Protein AF-N8WS40-F1 (afdb_monomer_lite)

Secondary structure (DSSP, 8-state):
-------SSSSTTSS--------------------HHHHHTTTSPPPPSSEETTS---GGGEEEGGGS-HHHHHHHHHTT----TTSEEEEPPPBTTEEEEEEEEE-TTS-EEEEEEEEETTEEEEEEEEET-EEEE-TT--EEEEEEETTEEEEEEEEE-TTS-EEEESS---

pLDDT: mean 83.38, std 20.87, range [29.61, 98.5]

Radius of gyration: 25.07 Å; chains: 1; bounding box: 101×38×38 Å

Sequence (174 aa):
MKKLLIIFLVIMNLIYMSNSIAKPNNDGEFCNKNNIVANGFKNTLPVMLPISSKSKLKRENTISFSQFSESFLQKLSENHGDFVQFGGAIRLPDICNKTVFIAYFTDEGELENYSLNVFKDGKGHSVNFGTGSEFWIDKKYNIKVKSYDGKLAKINYYKISDDGIIMKSKSPFN

Structure (mmCIF, N/CA/C/O backbone):
data_AF-N8WS40-F1
#
_entry.id   AF-N8WS40-F1
#
loop_
_atom_site.group_PDB
_atom_site.id
_atom_site.type_symbol
_atom_site.label_atom_id
_atom_site.label_alt_id
_atom_site.label_comp_id
_atom_site.label_asym_id
_atom_site.label_entity_id
_atom_site.label_seq_id
_atom_site.pdbx_PDB_ins_code
_atom_site.Cartn_x
_atom_site.Cartn_y
_atom_site.Cartn_z
_atom_site.occupancy
_atom_site.B_iso_or_equiv
_atom_site.auth_seq_id
_atom_site.auth_comp_id
_atom_site.auth_asym_id
_atom_site.auth_atom_id
_atom_site.pdbx_PDB_model_num
ATOM 1 N N . MET A 1 1 ? -81.837 -21.859 9.491 1.00 37.50 1 MET A N 1
ATOM 2 C CA . MET A 1 1 ? -81.298 -22.559 8.301 1.00 37.50 1 MET A CA 1
ATOM 3 C C . MET A 1 1 ? -80.410 -21.603 7.514 1.00 37.50 1 MET A C 1
ATOM 5 O O . MET A 1 1 ? -80.690 -20.416 7.490 1.00 37.50 1 MET A O 1
ATOM 9 N N . LYS A 1 2 ? -79.317 -22.138 6.957 1.00 38.53 2 LYS A N 1
ATOM 10 C CA . LYS A 1 2 ? -78.224 -21.473 6.221 1.00 38.53 2 LYS A CA 1
ATOM 11 C C . LYS A 1 2 ? -78.675 -20.552 5.070 1.00 38.53 2 LYS A C 1
ATOM 13 O O . LYS A 1 2 ? -79.518 -20.974 4.285 1.00 38.53 2 LYS A O 1
ATOM 18 N N . LYS A 1 3 ? -77.970 -19.421 4.892 1.00 40.56 3 LYS A N 1
ATOM 19 C CA . LYS A 1 3 ? -77.108 -19.021 3.736 1.00 40.56 3 LYS A CA 1
ATOM 20 C C . LYS A 1 3 ? -76.754 -17.518 3.899 1.00 40.56 3 LYS A C 1
ATOM 22 O O . LYS A 1 3 ? -77.661 -16.723 4.081 1.00 40.56 3 LYS A O 1
ATOM 27 N N . LEU A 1 4 ? -75.491 -17.137 4.159 1.00 51.22 4 LEU A N 1
ATOM 28 C CA . LEU A 1 4 ? -74.408 -16.823 3.189 1.00 51.22 4 LEU A CA 1
ATOM 29 C C . LEU A 1 4 ? -74.809 -15.714 2.184 1.00 51.22 4 LEU A C 1
ATOM 31 O O . LEU A 1 4 ? -75.865 -15.840 1.587 1.00 51.22 4 LEU A O 1
ATOM 35 N N . LEU A 1 5 ? -74.024 -14.684 1.838 1.00 46.28 5 LEU A N 1
ATOM 36 C CA . LEU A 1 5 ? -72.669 -14.226 2.187 1.00 46.28 5 LEU A CA 1
ATOM 37 C C . LEU A 1 5 ? -72.407 -12.917 1.375 1.00 46.28 5 LEU A C 1
ATOM 39 O O . LEU A 1 5 ? -73.007 -12.749 0.321 1.00 46.28 5 LEU A O 1
ATOM 43 N N . ILE A 1 6 ? -71.452 -12.086 1.819 1.00 53.03 6 ILE A N 1
ATOM 44 C CA . ILE A 1 6 ? -70.656 -11.085 1.055 1.00 53.03 6 ILE A CA 1
ATOM 45 C C . ILE A 1 6 ? -71.411 -9.946 0.340 1.00 53.03 6 ILE A C 1
ATOM 47 O O . ILE A 1 6 ? -71.934 -10.146 -0.741 1.00 53.03 6 ILE A O 1
ATOM 51 N N . ILE A 1 7 ? -71.301 -8.724 0.879 1.00 49.94 7 ILE A N 1
ATOM 52 C CA . ILE A 1 7 ? -70.815 -7.491 0.209 1.00 49.94 7 ILE A CA 1
ATOM 53 C C . ILE A 1 7 ? -70.473 -6.525 1.359 1.00 49.94 7 ILE A C 1
ATOM 55 O O . ILE A 1 7 ? -71.274 -5.697 1.767 1.00 49.94 7 ILE A O 1
ATOM 59 N N . PHE A 1 8 ? -69.306 -6.696 1.983 1.00 44.81 8 PHE A N 1
ATOM 60 C CA . PHE A 1 8 ? -68.769 -5.702 2.929 1.00 44.81 8 PHE A CA 1
ATOM 61 C C . PHE A 1 8 ? -67.234 -5.696 2.920 1.00 44.81 8 PHE A C 1
ATOM 63 O O . PHE A 1 8 ? -66.580 -5.586 3.950 1.00 44.81 8 PHE A O 1
ATOM 70 N N . LEU A 1 9 ? -66.647 -5.875 1.731 1.00 46.56 9 LEU A N 1
ATOM 71 C CA . LEU A 1 9 ? -65.195 -6.005 1.556 1.00 46.56 9 LEU A CA 1
ATOM 72 C C . LEU A 1 9 ? -64.656 -5.235 0.340 1.00 46.56 9 LEU A C 1
ATOM 74 O O . LEU A 1 9 ? -63.613 -5.580 -0.200 1.00 46.56 9 LEU A O 1
ATOM 78 N N . VAL A 1 10 ? -65.361 -4.185 -0.102 1.00 47.62 10 VAL A N 1
ATOM 79 C CA . VAL A 1 10 ? -64.945 -3.391 -1.280 1.00 47.62 10 VAL A CA 1
ATOM 80 C C . VAL A 1 10 ? -64.739 -1.899 -0.977 1.00 47.62 10 VAL A C 1
ATOM 82 O O . VAL A 1 10 ? -64.090 -1.215 -1.756 1.00 47.62 10 VAL A O 1
ATOM 85 N N . ILE A 1 11 ? -65.164 -1.379 0.183 1.00 48.25 11 ILE A N 1
ATOM 86 C CA . ILE A 1 11 ? -65.050 0.071 0.480 1.00 48.25 11 ILE A CA 1
ATOM 87 C C . ILE A 1 11 ? -63.940 0.397 1.507 1.00 48.25 11 ILE A C 1
ATOM 89 O O . ILE A 1 11 ? -63.514 1.540 1.617 1.00 48.25 11 ILE A O 1
ATOM 93 N N . MET A 1 12 ? -63.347 -0.603 2.169 1.00 42.25 12 MET A N 1
ATOM 94 C CA . MET A 1 12 ? -62.181 -0.416 3.062 1.00 42.25 12 MET A CA 1
ATOM 95 C C . MET A 1 12 ? -60.817 -0.561 2.356 1.00 42.25 12 MET A C 1
ATOM 97 O O . MET A 1 12 ? -59.796 -0.685 3.019 1.00 42.25 12 MET A O 1
ATOM 101 N N . ASN A 1 13 ? -60.780 -0.518 1.017 1.00 43.06 13 ASN A N 1
ATOM 102 C CA . ASN A 1 13 ? -59.536 -0.541 0.226 1.00 43.06 13 ASN A CA 1
ATOM 103 C C . ASN A 1 13 ? -59.217 0.788 -0.485 1.00 43.06 13 ASN A C 1
ATOM 105 O O . ASN A 1 13 ? -58.283 0.847 -1.276 1.00 43.06 13 ASN A O 1
ATOM 109 N N . LEU A 1 14 ? -59.9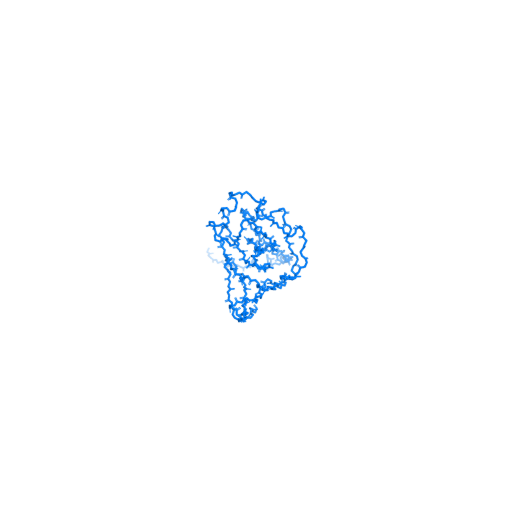50 1.869 -0.196 1.00 43.38 14 LEU A N 1
ATOM 110 C CA . LEU A 1 14 ? -59.758 3.170 -0.858 1.00 43.38 14 LEU A CA 1
ATOM 111 C C . LEU A 1 14 ? -59.130 4.263 0.025 1.00 43.38 14 LEU A C 1
ATOM 113 O O . LEU A 1 14 ? -58.962 5.383 -0.441 1.00 43.38 14 LEU A O 1
ATOM 117 N N . ILE A 1 15 ? -58.724 3.952 1.264 1.00 47.97 15 ILE A N 1
ATOM 118 C CA . ILE A 1 15 ? -58.081 4.928 2.179 1.00 47.97 15 ILE A CA 1
ATOM 119 C C . ILE A 1 15 ? -56.629 4.538 2.543 1.00 47.97 15 ILE A C 1
ATOM 121 O O . ILE A 1 15 ? -55.932 5.270 3.234 1.00 47.97 15 ILE A O 1
ATOM 125 N N . TYR A 1 16 ? -56.099 3.452 1.975 1.00 40.16 16 TYR A N 1
ATOM 126 C CA . TYR A 1 16 ? -54.671 3.108 2.043 1.00 40.16 16 TYR A CA 1
ATOM 127 C C . TYR A 1 16 ? -53.985 3.231 0.672 1.00 40.16 16 TYR A C 1
ATOM 129 O O . TYR A 1 16 ? -53.146 2.419 0.302 1.00 40.16 16 TYR A O 1
ATOM 137 N N . MET A 1 17 ? -54.272 4.298 -0.081 1.00 36.19 17 MET A N 1
ATOM 138 C CA . MET A 1 17 ? -53.227 4.869 -0.939 1.00 36.19 17 MET A CA 1
ATOM 139 C C . MET A 1 17 ? -52.386 5.798 -0.073 1.00 36.19 17 MET A C 1
ATOM 141 O O . MET A 1 17 ? -52.433 7.021 -0.169 1.00 36.19 17 MET A O 1
ATOM 145 N N . SER A 1 18 ? -51.623 5.184 0.830 1.00 37.91 18 SER A N 1
ATOM 146 C CA . SER A 1 18 ? -50.434 5.814 1.373 1.00 37.91 18 SER A CA 1
ATOM 147 C C . SER A 1 18 ? -49.602 6.276 0.187 1.00 37.91 18 SER A C 1
ATOM 149 O O . SER A 1 18 ? -49.150 5.457 -0.616 1.00 37.91 18 SER A O 1
ATOM 151 N N . ASN A 1 19 ? -49.402 7.591 0.107 1.00 33.66 19 ASN A N 1
ATOM 152 C CA . ASN A 1 19 ? -48.190 8.160 -0.443 1.00 33.66 19 ASN A CA 1
ATOM 153 C C . ASN A 1 19 ? -47.042 7.274 0.036 1.00 33.66 19 ASN A C 1
ATOM 155 O O . ASN A 1 19 ? -46.640 7.339 1.200 1.00 33.66 19 ASN A O 1
ATOM 159 N N . SER A 1 20 ? -46.530 6.427 -0.852 1.00 33.00 20 SER A N 1
ATOM 160 C CA . SER A 1 20 ? -45.166 5.957 -0.726 1.00 33.00 20 SER A CA 1
ATOM 161 C C . SER A 1 20 ? -44.315 7.192 -0.984 1.00 33.00 20 SER A C 1
ATOM 163 O O . SER A 1 20 ? -43.813 7.429 -2.079 1.00 33.00 20 SER A O 1
ATOM 165 N N . ILE A 1 21 ? -44.214 8.039 0.043 1.00 36.62 21 ILE A N 1
ATOM 166 C CA . ILE A 1 21 ? -42.967 8.720 0.323 1.00 36.62 21 ILE A CA 1
ATOM 167 C C . ILE A 1 21 ? -41.985 7.566 0.339 1.00 36.62 21 ILE A C 1
ATOM 169 O O . ILE A 1 21 ? -42.058 6.717 1.232 1.00 36.62 21 ILE A O 1
ATOM 173 N N . ALA A 1 22 ? -41.174 7.475 -0.715 1.00 31.67 22 ALA A N 1
ATOM 174 C CA . ALA A 1 22 ? -40.040 6.585 -0.741 1.00 31.67 22 ALA A CA 1
ATOM 175 C C . ALA A 1 22 ? -39.355 6.770 0.610 1.00 31.67 22 ALA A C 1
ATOM 177 O O . ALA A 1 22 ? -38.817 7.842 0.900 1.00 31.67 22 ALA A O 1
ATOM 178 N N . LYS A 1 23 ? -39.463 5.759 1.480 1.00 29.61 23 LYS A N 1
ATOM 179 C CA . LYS A 1 23 ? -38.569 5.686 2.621 1.00 29.61 23 LYS A CA 1
ATOM 180 C C . LYS A 1 23 ? -37.187 5.795 1.988 1.00 29.61 23 LYS A C 1
ATOM 182 O O . LYS A 1 23 ? -36.926 5.027 1.057 1.00 29.61 23 LYS A O 1
ATOM 187 N N . PRO A 1 24 ? -36.332 6.742 2.405 1.00 30.88 24 PRO A N 1
ATOM 188 C CA . PRO A 1 24 ? -34.935 6.621 2.042 1.00 30.88 24 PRO A CA 1
ATOM 189 C C . PRO A 1 24 ? -34.562 5.211 2.484 1.00 30.88 24 PRO A C 1
ATOM 191 O O . PRO A 1 24 ? -34.829 4.853 3.636 1.00 30.88 24 PRO A O 1
ATOM 194 N N . ASN A 1 25 ? -34.106 4.375 1.548 1.00 32.69 25 ASN A N 1
ATOM 195 C CA . ASN A 1 25 ? -33.581 3.072 1.908 1.00 32.69 25 ASN A CA 1
ATOM 196 C C . ASN A 1 25 ? -32.553 3.352 2.994 1.00 32.69 25 ASN A C 1
ATOM 198 O O . ASN A 1 25 ? -31.495 3.922 2.739 1.00 32.69 25 ASN A O 1
ATOM 202 N N . ASN A 1 26 ? -32.903 2.968 4.216 1.00 37.84 26 ASN A N 1
ATOM 203 C CA . ASN A 1 26 ? -32.017 2.957 5.364 1.00 37.84 26 ASN A CA 1
ATOM 204 C C . ASN A 1 26 ? -31.031 1.782 5.232 1.00 37.84 26 ASN A C 1
ATOM 206 O O . ASN A 1 26 ? -30.540 1.270 6.229 1.00 37.84 26 ASN A O 1
ATOM 210 N N . ASP A 1 27 ? -30.694 1.411 3.995 1.00 36.38 27 ASP A N 1
ATOM 211 C CA . ASP A 1 27 ? -29.533 0.619 3.616 1.00 36.38 27 ASP A CA 1
ATOM 212 C C . ASP A 1 27 ? -28.321 1.553 3.511 1.00 36.38 27 ASP A C 1
ATOM 214 O O . ASP A 1 27 ? -27.447 1.402 2.657 1.00 36.38 27 ASP A O 1
ATOM 218 N N . GLY A 1 28 ? -28.243 2.540 4.411 1.00 36.72 28 GLY A N 1
ATOM 219 C CA . GLY A 1 28 ? -26.944 2.932 4.909 1.00 36.72 28 GLY A CA 1
ATOM 220 C C . GLY A 1 28 ? -26.398 1.679 5.562 1.00 36.72 28 GLY A C 1
ATOM 221 O O . GLY A 1 28 ? -26.666 1.442 6.735 1.00 36.72 28 GLY A O 1
ATOM 222 N N . GLU A 1 29 ? -25.728 0.836 4.775 1.00 40.38 29 GLU A N 1
ATOM 223 C CA . GLU A 1 29 ? -24.887 -0.234 5.270 1.00 40.38 29 GLU A CA 1
ATOM 224 C C . GLU A 1 29 ? -23.941 0.466 6.241 1.00 40.38 29 GLU A C 1
ATOM 226 O O . GLU A 1 29 ? -22.980 1.132 5.845 1.00 40.38 29 GLU A O 1
ATOM 231 N N . PHE A 1 30 ? -24.316 0.459 7.523 1.00 44.03 30 PHE A N 1
ATOM 232 C CA . PHE A 1 30 ? -23.533 1.032 8.595 1.00 44.03 30 PHE A CA 1
ATOM 233 C C . PHE A 1 30 ? -22.309 0.142 8.656 1.00 44.03 30 PHE A C 1
ATOM 235 O O . PHE A 1 30 ? -22.288 -0.887 9.327 1.00 44.03 30 PHE A O 1
ATOM 242 N N . CYS A 1 31 ? -21.314 0.508 7.857 1.00 62.41 31 CYS A N 1
ATOM 243 C CA . CYS A 1 31 ? -20.047 -0.172 7.786 1.00 62.41 31 CYS A CA 1
ATOM 244 C C . CYS A 1 31 ? -19.487 -0.119 9.196 1.00 62.41 31 CYS A C 1
ATOM 246 O O . CYS A 1 31 ? -19.139 0.955 9.692 1.00 62.41 31 CYS A O 1
ATOM 248 N N . ASN A 1 32 ? -19.515 -1.255 9.884 1.00 51.59 32 ASN A N 1
ATOM 249 C CA . ASN A 1 32 ? -19.184 -1.304 11.292 1.00 51.59 32 ASN A CA 1
ATOM 250 C C . ASN A 1 32 ? -17.671 -1.066 11.408 1.00 51.59 32 ASN A C 1
ATOM 252 O O . ASN A 1 32 ? -16.865 -1.915 11.039 1.00 51.59 32 ASN A O 1
ATOM 256 N N . LYS A 1 33 ? -17.278 0.141 11.831 1.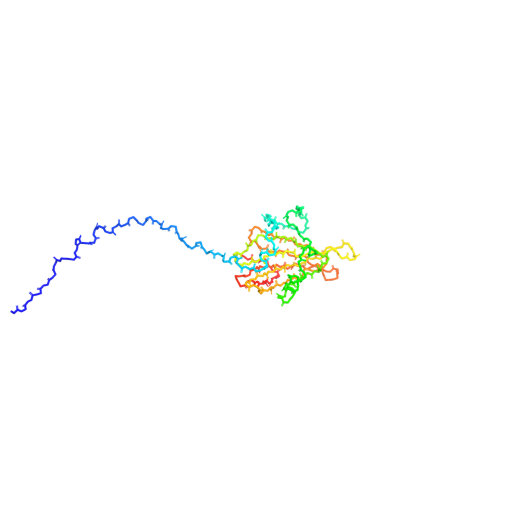00 58.69 33 LYS A N 1
ATOM 257 C CA . LYS A 1 33 ? -15.885 0.628 11.778 1.00 58.69 33 LYS A CA 1
ATOM 258 C C . LYS A 1 33 ? -14.999 0.103 12.907 1.00 58.69 33 LYS A C 1
ATOM 260 O O . LYS A 1 33 ? -13.878 0.583 13.064 1.00 58.69 33 LYS A O 1
ATOM 265 N N . ASN A 1 34 ? -15.473 -0.845 13.715 1.00 56.53 34 ASN A N 1
ATOM 266 C CA . ASN A 1 34 ? -14.748 -1.284 14.903 1.00 56.53 34 ASN A CA 1
ATOM 267 C C . ASN A 1 34 ? -13.648 -2.301 14.548 1.00 56.53 34 ASN A C 1
ATOM 269 O O . ASN A 1 34 ? -13.711 -3.478 14.888 1.00 56.53 34 ASN A O 1
ATOM 273 N N . ASN A 1 35 ? -12.641 -1.828 13.815 1.00 72.81 35 ASN A N 1
ATOM 274 C CA . ASN A 1 35 ? -11.455 -2.576 13.427 1.00 72.81 35 ASN A CA 1
ATOM 275 C C . ASN A 1 35 ? -10.241 -1.963 14.142 1.00 72.81 35 ASN A C 1
ATOM 277 O O . ASN A 1 35 ? -9.982 -0.763 14.034 1.00 72.81 35 ASN A O 1
ATOM 281 N N . ILE A 1 36 ? -9.481 -2.787 14.869 1.00 81.69 36 ILE A N 1
ATOM 282 C CA . ILE A 1 36 ? -8.265 -2.363 15.580 1.00 81.69 36 ILE A CA 1
ATOM 283 C C . ILE A 1 36 ? -7.262 -1.671 14.645 1.00 81.69 36 ILE A C 1
ATOM 285 O O . ILE A 1 36 ? -6.614 -0.707 15.045 1.00 81.69 36 ILE A O 1
ATOM 289 N N . VAL A 1 37 ? -7.204 -2.102 13.381 1.00 86.31 37 VAL A N 1
ATOM 290 C CA . VAL A 1 37 ? -6.366 -1.495 12.342 1.00 86.31 37 VAL A CA 1
ATOM 291 C C . VAL A 1 37 ? -6.855 -0.087 12.013 1.00 86.31 37 VAL A C 1
ATOM 293 O O . VAL A 1 37 ? -6.066 0.853 12.060 1.00 86.31 37 VAL A O 1
ATOM 296 N N . ALA A 1 38 ? -8.159 0.098 11.780 1.00 84.56 38 ALA A N 1
ATOM 297 C CA . ALA A 1 38 ? -8.747 1.418 11.530 1.00 84.56 38 ALA A CA 1
ATOM 298 C C . ALA A 1 38 ? -8.452 2.404 12.672 1.00 84.56 38 ALA A C 1
ATOM 300 O O . ALA A 1 38 ? -8.088 3.553 12.425 1.00 84.56 38 ALA A O 1
ATOM 301 N N . ASN A 1 39 ? -8.546 1.934 13.919 1.00 86.75 39 ASN A N 1
ATOM 302 C CA . ASN A 1 39 ? -8.251 2.735 15.105 1.00 86.75 39 ASN A CA 1
ATOM 303 C C . ASN A 1 39 ? -6.775 3.136 15.203 1.00 86.75 39 ASN A C 1
ATOM 305 O O . ASN A 1 39 ? -6.492 4.253 15.637 1.00 86.75 39 ASN A O 1
ATOM 309 N N . GLY A 1 40 ? -5.850 2.268 14.781 1.00 86.38 40 GLY A N 1
ATOM 310 C CA . GLY A 1 40 ? -4.429 2.608 14.688 1.00 86.38 40 GLY A CA 1
ATOM 311 C C . GLY A 1 40 ? -4.194 3.799 13.758 1.00 86.38 40 GLY A C 1
ATOM 312 O O . GLY A 1 40 ? -3.488 4.735 14.114 1.00 86.38 40 GLY A O 1
ATOM 313 N N . PHE A 1 41 ? -4.888 3.840 12.619 1.00 88.00 41 PHE A N 1
ATOM 314 C CA . PHE A 1 41 ? -4.766 4.915 11.628 1.00 88.00 41 PHE A CA 1
ATOM 315 C C . PHE A 1 41 ? -5.683 6.129 11.867 1.00 88.00 41 PHE A C 1
ATOM 317 O O . PHE A 1 41 ? -5.730 7.019 11.021 1.00 88.00 41 PHE A O 1
ATOM 324 N N . LYS A 1 42 ? -6.416 6.213 12.987 1.00 84.81 42 LYS A N 1
ATOM 325 C CA . LYS A 1 42 ? -7.468 7.235 13.192 1.00 84.81 42 LYS A CA 1
ATOM 326 C C . LYS A 1 42 ? -6.981 8.691 13.134 1.00 84.81 42 LYS A C 1
ATOM 328 O O . LYS A 1 42 ? -7.772 9.586 12.858 1.00 84.81 42 LYS A O 1
ATOM 333 N N . ASN A 1 43 ? -5.697 8.920 13.409 1.00 86.88 43 ASN A N 1
ATOM 334 C CA . ASN A 1 43 ? -5.076 10.248 13.401 1.00 86.88 43 ASN A CA 1
ATOM 335 C C . ASN A 1 43 ? -4.455 10.610 12.037 1.00 86.88 43 ASN A C 1
ATOM 337 O O . ASN A 1 43 ? -3.878 11.686 11.898 1.00 86.88 43 ASN A O 1
ATOM 341 N N . THR A 1 44 ? -4.552 9.726 11.042 1.00 91.31 44 THR A N 1
ATOM 342 C CA . THR A 1 44 ? -4.036 9.933 9.685 1.00 91.31 44 THR A CA 1
ATOM 343 C C . THR A 1 44 ? -5.211 10.088 8.725 1.00 91.31 44 THR A C 1
ATOM 345 O O . THR A 1 44 ? -6.082 9.221 8.642 1.00 91.31 44 THR A O 1
ATOM 348 N N . LEU A 1 45 ? -5.246 11.195 7.985 1.00 93.31 45 LEU A N 1
ATOM 349 C CA . LEU A 1 45 ? -6.313 11.476 7.032 1.00 93.31 45 LEU A CA 1
ATOM 350 C C . LEU A 1 45 ? -6.098 10.686 5.737 1.00 93.31 45 LEU A C 1
ATOM 352 O O . LEU A 1 45 ? -4.988 10.677 5.204 1.00 93.31 45 LEU A O 1
ATOM 356 N N . PRO A 1 46 ? -7.139 10.063 5.165 1.00 94.50 46 PRO A N 1
ATOM 357 C CA . PRO A 1 46 ? -6.999 9.404 3.877 1.00 94.50 46 PRO A CA 1
ATOM 358 C C . PRO A 1 46 ? -6.670 10.413 2.769 1.00 94.50 46 PRO A C 1
ATOM 360 O O . PRO A 1 46 ? -7.153 11.547 2.773 1.00 94.50 46 PRO A O 1
ATOM 363 N N . VAL A 1 47 ? -5.872 9.989 1.790 1.00 96.25 47 VAL A N 1
ATOM 364 C CA . VAL A 1 47 ? -5.681 10.736 0.537 1.00 96.25 47 VAL A CA 1
ATOM 365 C C . VAL A 1 47 ? -6.993 10.856 -0.245 1.00 96.25 47 VAL A C 1
ATOM 367 O O . VAL A 1 47 ? -7.881 10.013 -0.133 1.00 96.25 47 VAL A O 1
ATOM 370 N N . MET A 1 48 ? -7.095 11.859 -1.116 1.00 95.38 48 MET A N 1
ATOM 371 C CA . MET A 1 48 ? -8.153 11.898 -2.129 1.00 95.38 48 MET A CA 1
ATOM 372 C C . MET A 1 48 ? -7.738 11.103 -3.365 1.00 95.38 48 MET A C 1
ATOM 374 O O . MET A 1 48 ? -6.639 11.294 -3.876 1.00 95.38 48 MET A O 1
ATOM 378 N N . LEU A 1 49 ? -8.633 10.256 -3.877 1.00 96.19 49 LEU A N 1
ATOM 379 C CA . LEU A 1 49 ? -8.430 9.561 -5.148 1.00 96.19 49 LEU A CA 1
ATOM 380 C C . LEU A 1 49 ? -8.790 10.472 -6.339 1.00 96.19 49 LEU A C 1
ATOM 382 O O . LEU A 1 49 ? -9.732 11.266 -6.247 1.00 96.19 49 LEU A O 1
ATOM 386 N N . PRO A 1 50 ? -8.109 10.342 -7.491 1.00 97.44 50 PRO A N 1
ATOM 387 C CA . PRO A 1 50 ? -7.078 9.352 -7.805 1.00 97.44 50 PRO A CA 1
ATOM 388 C C . PRO A 1 50 ? -5.694 9.721 -7.249 1.00 97.44 50 PRO A C 1
ATOM 390 O O . PRO A 1 50 ? -5.388 10.898 -7.067 1.00 97.44 50 PRO A O 1
ATOM 393 N N . ILE A 1 51 ? -4.835 8.718 -7.052 1.00 98.00 51 ILE A N 1
ATOM 394 C CA . ILE A 1 51 ? -3.431 8.905 -6.646 1.00 98.00 51 ILE A CA 1
ATOM 395 C C . ILE A 1 51 ? -2.473 8.044 -7.475 1.00 98.00 51 ILE A C 1
ATOM 397 O O . ILE A 1 51 ? -2.880 7.088 -8.133 1.00 98.00 51 ILE A O 1
ATOM 401 N N . SER A 1 52 ? -1.182 8.353 -7.404 1.00 98.00 52 SER A N 1
ATOM 402 C CA . SER A 1 52 ? -0.101 7.530 -7.951 1.00 98.00 52 SER A CA 1
ATOM 403 C C . SER A 1 52 ? 1.122 7.551 -7.037 1.00 98.00 52 SER A C 1
ATOM 405 O O . SER A 1 52 ? 1.206 8.406 -6.155 1.00 98.00 52 SER A O 1
ATOM 407 N N . SER A 1 53 ? 2.104 6.685 -7.297 1.00 96.75 53 SER A N 1
ATOM 408 C CA . SER A 1 53 ? 3.395 6.709 -6.586 1.00 96.75 53 SER A CA 1
ATOM 409 C C . SER A 1 53 ? 4.146 8.042 -6.718 1.00 96.75 53 SER A C 1
ATOM 411 O O . SER A 1 53 ? 4.991 8.358 -5.892 1.00 96.75 53 SER A O 1
ATOM 413 N N . LYS A 1 54 ? 3.816 8.860 -7.727 1.00 95.38 54 LYS A N 1
ATOM 414 C CA . LYS A 1 54 ? 4.416 10.186 -7.967 1.00 95.38 54 LYS A CA 1
ATOM 415 C C . LYS A 1 54 ? 3.581 11.343 -7.413 1.00 95.38 54 LYS A C 1
ATOM 417 O O . LYS A 1 54 ? 3.918 12.507 -7.624 1.00 95.38 54 LYS A O 1
ATOM 422 N N . SER A 1 55 ? 2.457 11.056 -6.756 1.00 94.94 55 SER A N 1
ATOM 423 C CA . SER A 1 55 ? 1.603 12.092 -6.176 1.00 94.94 55 SER A CA 1
ATOM 424 C C . SER A 1 55 ? 2.312 12.786 -5.012 1.00 94.94 55 SER A C 1
ATOM 426 O O . SER A 1 55 ? 2.901 12.136 -4.155 1.00 94.94 55 SER A O 1
ATOM 428 N N . LYS A 1 56 ? 2.212 14.119 -4.941 1.00 92.69 56 LYS A N 1
ATOM 429 C CA . LYS A 1 56 ? 2.719 14.884 -3.797 1.00 92.69 56 LYS A CA 1
ATOM 430 C C . LYS A 1 56 ? 1.809 14.659 -2.589 1.00 92.69 56 LYS A C 1
ATOM 432 O O . LYS A 1 56 ? 0.724 15.233 -2.515 1.00 92.69 56 LYS A O 1
ATOM 437 N N . LEU A 1 57 ? 2.249 13.813 -1.665 1.00 92.62 57 LEU A N 1
ATOM 438 C CA . LEU A 1 57 ? 1.520 13.505 -0.438 1.00 92.62 57 LEU A CA 1
ATOM 439 C C . LEU A 1 57 ? 1.776 14.570 0.626 1.00 92.62 57 LEU A C 1
ATOM 441 O O . LEU A 1 57 ? 2.876 15.116 0.732 1.00 92.62 57 LEU A O 1
ATOM 445 N N . LYS A 1 58 ? 0.754 14.863 1.428 1.00 92.19 58 LYS A N 1
ATOM 446 C CA . LYS A 1 58 ? 0.902 15.713 2.609 1.00 92.19 58 LYS A CA 1
ATOM 447 C C . LYS A 1 58 ? 1.209 14.854 3.830 1.00 92.19 58 LYS A C 1
ATOM 449 O O . LYS A 1 58 ? 0.817 13.692 3.891 1.00 92.19 58 LYS A O 1
ATOM 454 N N . ARG A 1 59 ? 1.822 15.468 4.844 1.00 90.69 59 ARG A N 1
ATOM 455 C CA . ARG A 1 59 ? 2.116 14.820 6.132 1.00 90.69 59 ARG A CA 1
ATOM 456 C C . ARG A 1 59 ? 0.864 14.276 6.825 1.00 90.69 59 ARG A C 1
ATOM 458 O O . ARG A 1 59 ? 0.942 13.257 7.486 1.00 90.69 59 ARG A O 1
ATOM 465 N N . GLU A 1 60 ? -0.289 14.921 6.656 1.00 91.81 60 GLU A N 1
ATOM 466 C CA . GLU A 1 60 ? -1.562 14.431 7.206 1.00 91.81 60 GLU A CA 1
ATOM 467 C C . GLU A 1 60 ? -2.023 13.100 6.586 1.00 91.81 60 GLU A C 1
ATOM 469 O O . GLU A 1 60 ? -2.848 12.416 7.184 1.00 91.81 60 GLU A O 1
ATOM 474 N N . ASN A 1 61 ? -1.488 12.727 5.415 1.00 94.56 61 ASN A N 1
ATOM 475 C CA . ASN A 1 61 ? -1.846 11.508 4.691 1.00 94.56 61 ASN A CA 1
ATOM 476 C C . ASN A 1 61 ? -0.886 10.339 4.902 1.00 94.56 61 ASN A C 1
ATOM 478 O O . ASN A 1 61 ? -1.166 9.227 4.443 1.00 94.56 61 ASN A O 1
ATOM 482 N N . THR A 1 62 ? 0.244 10.592 5.559 1.00 94.88 62 THR A N 1
ATOM 483 C CA . THR A 1 62 ? 1.291 9.602 5.777 1.00 94.88 62 THR A CA 1
ATOM 484 C C . THR A 1 62 ? 1.623 9.464 7.254 1.00 94.88 62 THR A C 1
ATOM 486 O O . THR A 1 62 ? 1.443 10.384 8.050 1.00 94.88 62 THR A O 1
ATOM 489 N N . ILE A 1 63 ? 2.099 8.287 7.643 1.00 95.44 63 ILE A N 1
ATOM 490 C CA . ILE A 1 63 ? 2.537 8.008 9.010 1.00 95.44 63 ILE A CA 1
ATOM 491 C C . ILE A 1 63 ? 3.723 7.050 8.983 1.00 95.44 63 ILE A C 1
ATOM 493 O O . ILE A 1 63 ? 3.731 6.104 8.203 1.00 95.44 63 ILE A O 1
ATOM 497 N N . SER A 1 64 ? 4.735 7.312 9.811 1.00 96.06 64 SER A N 1
ATOM 498 C CA . SER A 1 64 ? 5.871 6.396 9.979 1.00 96.06 64 SER A CA 1
ATOM 499 C C . SER A 1 64 ? 5.449 5.215 10.842 1.00 96.06 64 SER A C 1
ATOM 501 O O . SER A 1 64 ? 4.804 5.430 11.871 1.00 96.06 64 SER A O 1
ATO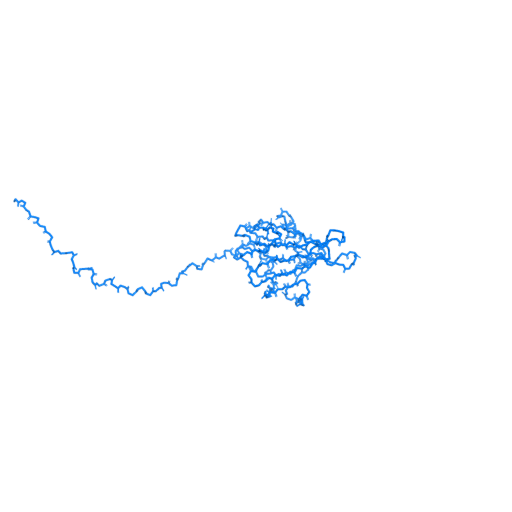M 503 N N . PHE A 1 65 ? 5.848 3.992 10.487 1.00 96.44 65 PHE A N 1
ATOM 504 C CA . PHE A 1 65 ? 5.519 2.819 11.300 1.00 96.44 65 PHE A CA 1
ATOM 505 C C . PHE A 1 65 ? 6.140 2.879 12.696 1.00 96.44 65 PHE A C 1
ATOM 507 O O . PHE A 1 65 ? 5.520 2.421 13.651 1.00 96.44 65 PHE A O 1
ATOM 514 N N . SER A 1 66 ? 7.286 3.549 12.844 1.00 94.81 66 SER A N 1
ATOM 515 C CA . SER A 1 66 ? 7.921 3.810 14.142 1.00 94.81 66 SER A CA 1
ATOM 516 C C . SER A 1 66 ? 7.072 4.634 15.122 1.00 94.81 66 SER A C 1
ATOM 518 O O . SER A 1 66 ? 7.402 4.701 16.302 1.00 94.81 66 SER A O 1
ATOM 520 N N . GLN A 1 67 ? 5.989 5.273 14.663 1.00 94.06 67 GLN A N 1
ATOM 521 C CA . GLN A 1 67 ? 5.055 6.003 15.529 1.00 94.06 67 GLN A CA 1
ATOM 522 C C . GLN A 1 67 ? 3.977 5.100 16.146 1.00 94.06 67 GLN A C 1
ATOM 524 O O . GLN A 1 67 ? 3.246 5.546 17.031 1.00 94.06 67 GLN A O 1
ATOM 529 N N . PHE A 1 68 ? 3.842 3.854 15.687 1.00 94.12 68 PHE A N 1
ATOM 530 C CA . PHE A 1 68 ? 2.909 2.898 16.274 1.00 94.12 68 PHE A CA 1
ATOM 531 C C . PHE A 1 68 ? 3.547 2.115 17.419 1.00 94.12 68 PHE A C 1
ATOM 533 O O . PHE A 1 68 ? 4.763 1.948 17.483 1.00 94.12 68 PHE A O 1
ATOM 540 N N . SER A 1 69 ? 2.709 1.589 18.316 1.00 94.00 69 SER A N 1
ATOM 541 C CA . SER A 1 69 ? 3.176 0.662 19.344 1.00 94.00 69 SER A CA 1
ATOM 542 C C . SER A 1 69 ? 3.654 -0.648 18.721 1.00 94.00 69 SER A C 1
ATOM 544 O O . SER A 1 69 ? 3.079 -1.132 17.744 1.00 94.00 69 SER A O 1
ATOM 546 N N . GLU A 1 70 ? 4.644 -1.284 19.345 1.00 94.69 70 GLU A N 1
ATOM 547 C CA . GLU A 1 70 ? 5.122 -2.609 18.931 1.00 94.69 70 GLU A CA 1
ATOM 548 C C . GLU A 1 70 ? 3.987 -3.635 18.879 1.00 94.69 70 GLU A C 1
ATOM 550 O O . GLU A 1 70 ? 3.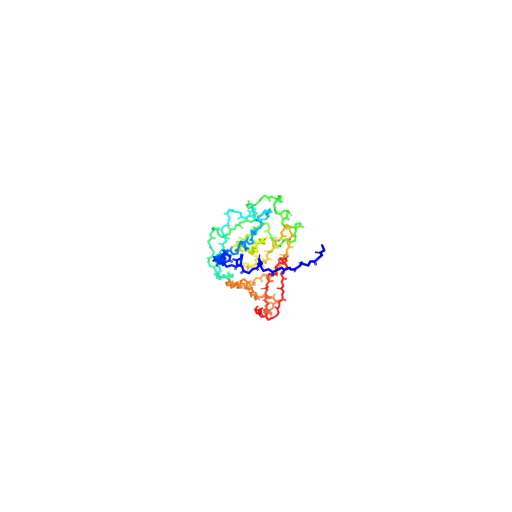882 -4.388 17.919 1.00 94.69 70 GLU A O 1
ATOM 555 N N . SER A 1 71 ? 3.072 -3.597 19.852 1.00 93.88 71 SER A N 1
ATOM 556 C CA . SER A 1 71 ? 1.893 -4.468 19.886 1.00 93.88 71 SER A CA 1
ATOM 557 C C . SER A 1 71 ? 0.985 -4.302 18.665 1.00 93.88 71 SER A C 1
ATOM 559 O O . SER A 1 71 ? 0.413 -5.276 18.176 1.00 93.88 71 SER A O 1
ATOM 561 N N . PHE A 1 72 ? 0.856 -3.081 18.141 1.00 93.31 72 PHE A N 1
ATOM 562 C CA . PHE A 1 72 ? 0.085 -2.823 16.932 1.00 93.31 72 PHE A CA 1
ATOM 563 C C . PHE A 1 72 ? 0.817 -3.335 15.691 1.00 93.31 72 PHE A C 1
ATOM 565 O O . PHE A 1 72 ? 0.210 -4.000 14.855 1.00 93.31 72 PHE A O 1
ATOM 572 N N . LEU A 1 73 ? 2.124 -3.080 15.586 1.00 95.06 73 LEU A N 1
ATOM 573 C CA . LEU A 1 73 ? 2.942 -3.575 14.476 1.00 95.06 73 LEU A CA 1
ATOM 574 C C . LEU A 1 73 ? 2.976 -5.109 14.447 1.00 95.06 73 LEU A C 1
ATOM 576 O O . LEU A 1 73 ? 2.775 -5.714 13.395 1.00 95.06 73 LEU A O 1
ATOM 580 N N . GLN A 1 74 ? 3.138 -5.749 15.604 1.00 94.81 74 GLN A N 1
ATOM 581 C CA . GLN A 1 74 ? 3.046 -7.199 15.745 1.00 94.81 74 GLN A CA 1
ATOM 582 C C . GLN A 1 74 ? 1.681 -7.703 15.273 1.00 94.81 74 GLN A C 1
ATOM 584 O O . GLN A 1 74 ? 1.618 -8.624 14.462 1.00 94.81 74 GLN A O 1
ATOM 589 N N . LYS A 1 75 ? 0.589 -7.044 15.683 1.00 92.44 75 LYS A N 1
ATOM 590 C CA . LYS A 1 75 ? -0.761 -7.388 15.224 1.00 92.44 75 LYS A CA 1
ATOM 591 C C . LYS A 1 75 ? -0.895 -7.300 13.702 1.00 92.44 75 LYS A C 1
ATOM 593 O O . LYS A 1 75 ? -1.511 -8.186 13.114 1.00 92.44 75 LYS A O 1
ATOM 598 N N . LEU A 1 76 ? -0.348 -6.265 13.058 1.00 94.38 76 LEU A N 1
ATOM 599 C CA . LEU A 1 76 ? -0.363 -6.155 11.594 1.00 94.38 76 LEU A CA 1
ATOM 600 C C . LEU A 1 76 ? 0.371 -7.333 10.944 1.00 94.38 76 LEU A C 1
ATOM 602 O O . LEU A 1 76 ? -0.172 -7.953 10.033 1.00 94.38 76 LEU A O 1
ATOM 606 N N . SER A 1 77 ? 1.565 -7.659 11.442 1.00 94.44 77 SER A N 1
ATOM 607 C CA . SER A 1 77 ? 2.405 -8.746 10.923 1.00 94.44 77 SER A CA 1
ATOM 608 C C . SER A 1 77 ? 1.738 -10.119 11.076 1.00 94.44 77 SER A C 1
ATOM 610 O O . SER A 1 77 ? 1.564 -10.846 10.099 1.00 94.44 77 SER A O 1
ATOM 612 N N . GLU A 1 78 ? 1.240 -10.438 12.275 1.00 94.56 78 GLU A N 1
ATOM 613 C CA . GLU A 1 78 ? 0.540 -11.699 12.570 1.00 94.56 78 GLU A CA 1
ATOM 614 C C . GLU A 1 78 ? -0.737 -11.890 11.742 1.00 94.56 78 GLU A C 1
ATOM 616 O O . GLU A 1 78 ? -1.201 -13.014 11.567 1.00 94.56 78 GLU A O 1
ATOM 621 N N . ASN A 1 79 ? -1.313 -10.800 11.228 1.00 93.69 79 ASN A N 1
ATOM 622 C CA . ASN A 1 79 ? -2.504 -10.823 10.385 1.00 93.69 79 ASN A CA 1
ATOM 623 C C . ASN A 1 79 ? -2.172 -10.570 8.906 1.00 93.69 79 ASN A C 1
ATOM 625 O O . ASN A 1 79 ? -3.031 -10.094 8.174 1.00 93.69 79 ASN A O 1
ATOM 629 N N . HIS A 1 80 ? -0.962 -10.924 8.460 1.00 94.31 80 HIS A N 1
ATOM 630 C CA . HIS A 1 80 ? -0.522 -10.911 7.056 1.00 94.31 80 HIS A CA 1
ATOM 631 C C . HIS A 1 80 ? -0.381 -9.521 6.409 1.00 94.31 80 HIS A C 1
ATOM 633 O O . HIS A 1 80 ? -0.466 -9.381 5.183 1.00 94.31 80 HIS A O 1
ATOM 639 N N . GLY A 1 81 ? -0.141 -8.486 7.215 1.00 94.69 81 GLY A N 1
ATOM 640 C CA . GLY A 1 81 ? 0.338 -7.200 6.716 1.00 94.69 81 GLY A CA 1
ATOM 641 C C . GLY A 1 81 ? 1.764 -7.301 6.173 1.00 94.69 81 GLY A C 1
ATOM 642 O O . GLY A 1 81 ? 2.596 -8.004 6.739 1.00 94.69 81 GLY A O 1
ATOM 643 N N . ASP A 1 82 ? 2.044 -6.570 5.098 1.00 96.94 82 ASP A N 1
ATOM 644 C CA . ASP A 1 82 ? 3.369 -6.444 4.490 1.00 96.94 82 ASP A CA 1
ATOM 645 C C . ASP A 1 82 ? 3.875 -5.012 4.673 1.00 96.94 82 ASP A C 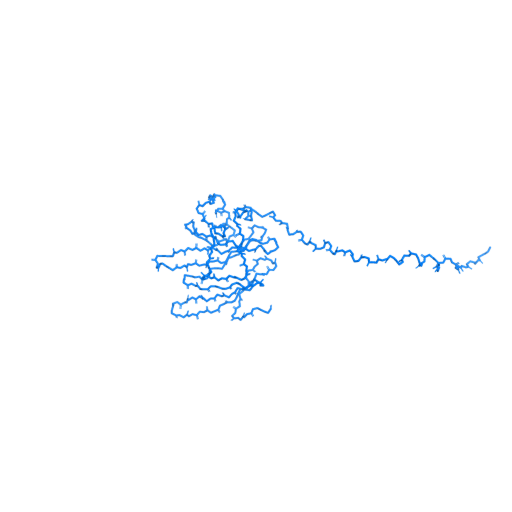1
ATOM 647 O O . ASP A 1 82 ? 3.332 -4.072 4.085 1.00 96.94 82 ASP A O 1
ATOM 651 N N . PHE A 1 83 ? 4.876 -4.842 5.531 1.00 96.12 83 PHE A N 1
ATOM 652 C CA . PHE A 1 83 ? 5.514 -3.566 5.832 1.00 96.12 83 PHE A CA 1
ATOM 653 C C . PHE A 1 83 ? 6.880 -3.795 6.492 1.00 96.12 83 PHE A C 1
ATOM 655 O O . PHE A 1 83 ? 7.173 -4.879 6.994 1.00 96.12 83 PHE A O 1
ATOM 662 N N . VAL A 1 84 ? 7.692 -2.739 6.560 1.00 94.44 84 VAL A N 1
ATOM 663 C CA . VAL A 1 84 ? 8.935 -2.711 7.345 1.00 94.44 84 VAL A CA 1
ATOM 664 C C . VAL A 1 84 ? 8.833 -1.650 8.438 1.00 94.44 84 VAL A C 1
ATOM 666 O O . VAL A 1 84 ? 8.233 -0.595 8.232 1.00 94.44 84 VAL A O 1
ATOM 669 N N . GLN A 1 85 ? 9.408 -1.914 9.615 1.00 91.69 85 GLN A N 1
ATOM 670 C CA . GLN A 1 85 ? 9.241 -1.047 10.794 1.00 91.69 85 GLN A CA 1
ATOM 671 C C . GLN A 1 85 ? 9.797 0.374 10.605 1.00 91.69 85 GLN A C 1
ATOM 673 O O . GLN A 1 85 ? 9.260 1.322 11.176 1.00 91.69 85 GLN A O 1
ATOM 678 N N . PHE A 1 86 ? 10.849 0.531 9.798 1.00 93.06 86 PHE A N 1
ATOM 679 C CA . PHE A 1 86 ? 11.440 1.834 9.472 1.00 93.06 86 PHE A CA 1
ATOM 680 C C . PHE A 1 86 ? 10.726 2.561 8.319 1.00 93.06 86 PHE A C 1
ATOM 682 O O . PHE A 1 86 ? 11.094 3.682 7.982 1.00 93.06 86 PHE A O 1
ATOM 689 N N . GLY A 1 87 ? 9.726 1.927 7.701 1.00 96.31 87 GLY A N 1
ATOM 690 C CA . GLY A 1 87 ? 8.962 2.489 6.594 1.00 96.31 87 GLY A CA 1
ATOM 691 C C . GLY A 1 87 ? 7.816 3.390 7.051 1.00 96.31 87 GLY A C 1
ATOM 692 O O . GLY A 1 87 ? 7.662 3.729 8.228 1.00 96.31 87 GLY A O 1
ATOM 693 N N . GLY A 1 88 ? 6.949 3.733 6.104 1.00 96.88 88 GLY A N 1
ATOM 694 C CA . GLY A 1 88 ? 5.727 4.486 6.349 1.00 96.88 88 GLY A CA 1
ATOM 695 C C . GLY A 1 88 ? 4.505 3.882 5.672 1.00 96.88 88 GLY A C 1
ATOM 696 O O . GLY A 1 88 ? 4.586 2.931 4.899 1.00 96.88 88 GLY A O 1
ATOM 697 N N . ALA A 1 89 ? 3.348 4.462 5.960 1.00 97.50 89 ALA A N 1
ATOM 698 C CA . ALA A 1 89 ? 2.077 4.113 5.353 1.00 97.50 89 ALA A CA 1
ATOM 699 C C . ALA A 1 89 ? 1.398 5.350 4.765 1.00 97.50 89 ALA A C 1
ATOM 701 O O . ALA A 1 89 ? 1.364 6.406 5.395 1.00 97.50 89 ALA A O 1
ATOM 702 N N . ILE A 1 90 ? 0.818 5.201 3.577 1.00 97.38 90 ILE A N 1
ATOM 703 C CA . ILE A 1 90 ? -0.085 6.155 2.935 1.00 97.38 90 ILE A CA 1
ATOM 704 C C . ILE A 1 90 ? -1.504 5.683 3.218 1.00 97.38 90 ILE A C 1
ATOM 706 O O . ILE A 1 90 ? -1.910 4.604 2.770 1.00 97.38 90 ILE A O 1
ATOM 710 N N . ARG A 1 91 ? -2.279 6.489 3.941 1.00 95.62 91 ARG A N 1
ATOM 711 C CA . ARG A 1 91 ? -3.661 6.136 4.254 1.00 95.62 91 ARG A CA 1
ATOM 712 C C . ARG A 1 91 ? -4.544 6.323 3.024 1.00 95.62 91 ARG A C 1
ATOM 714 O O . ARG A 1 91 ? -4.647 7.427 2.492 1.00 95.62 91 ARG A O 1
ATOM 721 N N . LEU A 1 92 ? -5.213 5.257 2.593 1.00 96.00 92 LEU A N 1
ATOM 722 C CA . LEU A 1 92 ? -6.209 5.312 1.524 1.00 96.00 92 LEU A CA 1
ATOM 723 C C . LEU A 1 92 ? -7.629 5.420 2.122 1.00 96.00 92 LEU A C 1
ATOM 725 O O . LEU A 1 92 ? -7.821 4.994 3.266 1.00 96.00 92 LEU A O 1
ATOM 729 N N . PRO A 1 93 ? -8.620 6.001 1.413 1.00 92.88 93 PRO A N 1
ATOM 730 C CA . PRO A 1 93 ? -10.018 6.001 1.859 1.00 92.88 93 PRO A CA 1
ATOM 731 C C . PRO A 1 93 ? -10.539 4.602 2.222 1.00 92.88 93 PRO A C 1
ATOM 733 O O . PRO A 1 93 ? -10.267 3.635 1.521 1.00 92.88 93 PRO A O 1
ATOM 736 N N . ASP A 1 94 ? -11.321 4.457 3.283 1.00 87.56 94 ASP A N 1
ATOM 737 C CA . ASP A 1 94 ? -11.890 3.141 3.600 1.00 87.56 94 ASP A CA 1
ATOM 738 C C . ASP A 1 94 ? -12.871 2.649 2.529 1.00 87.56 94 ASP A C 1
ATOM 740 O O . ASP A 1 94 ? -13.592 3.438 1.916 1.00 87.56 94 ASP A O 1
ATOM 744 N N . ILE A 1 95 ? -12.916 1.326 2.345 1.00 88.62 95 ILE A N 1
ATOM 745 C CA . ILE A 1 95 ? -13.911 0.643 1.510 1.00 88.62 95 ILE A CA 1
ATOM 746 C C . ILE A 1 95 ? -14.819 -0.158 2.443 1.00 88.62 95 ILE A C 1
ATOM 748 O O . ILE A 1 95 ? -14.488 -1.274 2.851 1.00 88.62 95 ILE A O 1
ATOM 752 N N . CYS A 1 96 ? -15.963 0.416 2.804 1.00 85.75 96 CYS A N 1
ATOM 753 C CA . CYS A 1 96 ? -16.876 -0.144 3.799 1.00 85.75 96 CYS A CA 1
ATOM 754 C C . CYS A 1 96 ? -16.159 -0.500 5.123 1.00 85.75 96 CYS A C 1
ATOM 756 O O . CYS A 1 96 ? -15.615 0.380 5.788 1.00 85.75 96 CYS A O 1
ATOM 758 N N . ASN A 1 97 ? -16.149 -1.778 5.519 1.00 85.75 97 ASN A N 1
ATOM 759 C CA . ASN A 1 97 ? -15.503 -2.290 6.736 1.00 85.75 97 ASN A CA 1
ATOM 760 C C . ASN A 1 97 ? -14.009 -2.647 6.559 1.00 85.75 97 ASN A C 1
ATOM 762 O O . ASN A 1 97 ? -13.427 -3.331 7.404 1.00 85.75 97 ASN A O 1
ATOM 766 N N . LYS A 1 98 ? -13.384 -2.214 5.457 1.00 91.69 98 LYS A N 1
ATOM 767 C CA . LYS A 1 98 ? -11.997 -2.540 5.109 1.00 91.69 98 LYS A CA 1
ATOM 768 C C . LYS A 1 98 ? -11.095 -1.339 5.324 1.00 91.69 98 LYS A C 1
ATOM 770 O O . LYS A 1 98 ? -11.333 -0.271 4.759 1.00 91.69 98 LYS A O 1
ATOM 775 N N . THR A 1 99 ? -10.015 -1.551 6.065 1.00 92.75 99 THR A N 1
ATOM 776 C CA . THR A 1 99 ? -8.917 -0.593 6.173 1.00 92.75 99 THR A CA 1
ATOM 777 C C . THR A 1 99 ? -7.904 -0.862 5.078 1.00 92.75 99 THR A C 1
ATOM 779 O O . THR A 1 99 ? -7.401 -1.978 4.964 1.00 92.75 99 THR A O 1
ATOM 782 N N . VAL A 1 100 ? -7.608 0.161 4.279 1.00 95.12 100 VAL A N 1
ATOM 783 C CA . VAL A 1 100 ? -6.689 0.062 3.143 1.00 95.12 100 VAL A CA 1
ATOM 784 C C . VAL A 1 100 ? -5.585 1.107 3.281 1.00 95.12 100 VAL A C 1
ATOM 786 O O . VAL A 1 100 ? -5.850 2.281 3.564 1.00 95.12 100 VAL A O 1
ATOM 789 N N . PHE A 1 101 ? -4.342 0.685 3.074 1.00 96.81 101 PHE A N 1
ATOM 790 C CA . PHE A 1 101 ? -3.182 1.573 3.028 1.00 96.81 101 PHE A CA 1
ATOM 791 C C . PHE A 1 101 ? -2.103 1.022 2.090 1.00 96.81 101 PHE A C 1
ATOM 793 O O . PHE A 1 101 ? -2.059 -0.177 1.809 1.00 96.81 101 PHE A O 1
ATOM 800 N N . ILE A 1 102 ? -1.234 1.907 1.601 1.00 98.25 102 ILE A N 1
ATOM 801 C CA . ILE A 1 102 ? 0.014 1.518 0.934 1.00 98.25 102 ILE A CA 1
ATOM 802 C C . ILE A 1 102 ? 1.134 1.635 1.958 1.00 98.25 102 ILE A C 1
ATOM 804 O O . ILE A 1 102 ? 1.362 2.737 2.451 1.00 98.25 102 ILE A O 1
ATOM 808 N N . ALA A 1 103 ? 1.822 0.547 2.288 1.00 98.00 103 ALA A N 1
ATOM 809 C CA . ALA A 1 103 ? 3.091 0.654 2.999 1.00 98.00 103 ALA A CA 1
ATOM 810 C C . ALA A 1 103 ? 4.204 0.957 1.994 1.00 98.00 103 ALA A C 1
ATOM 812 O O . ALA A 1 103 ? 4.129 0.543 0.834 1.00 98.00 103 ALA A O 1
ATOM 813 N N . TYR A 1 104 ? 5.200 1.716 2.430 1.00 97.62 104 TYR A N 1
ATOM 814 C CA . TYR A 1 104 ? 6.334 2.092 1.606 1.00 97.62 104 TYR A CA 1
ATOM 815 C C . TYR A 1 104 ? 7.612 2.222 2.426 1.00 97.62 104 TYR A C 1
ATOM 817 O O . TYR A 1 104 ? 7.570 2.517 3.623 1.00 97.62 104 TYR A O 1
ATOM 825 N N . PHE A 1 105 ? 8.745 2.002 1.773 1.00 96.56 105 PHE A N 1
ATOM 826 C CA . PHE A 1 105 ? 10.064 2.302 2.309 1.00 96.56 105 PHE A CA 1
ATOM 827 C C . PHE A 1 105 ? 11.051 2.524 1.166 1.00 96.56 105 PHE A C 1
ATOM 829 O O . PHE A 1 105 ? 10.931 1.906 0.107 1.00 96.56 105 PHE A O 1
ATOM 836 N N . THR A 1 106 ? 12.050 3.358 1.424 1.00 94.19 106 THR A N 1
ATOM 837 C CA . THR A 1 106 ? 13.199 3.544 0.541 1.00 94.19 106 THR A CA 1
ATOM 838 C C . THR A 1 106 ? 14.209 2.432 0.806 1.00 94.19 106 THR A C 1
ATOM 840 O O . THR A 1 106 ? 14.576 2.189 1.959 1.00 94.19 106 THR A O 1
ATOM 843 N N . ASP A 1 107 ? 14.619 1.719 -0.238 1.00 88.06 107 ASP A N 1
ATOM 844 C CA . ASP A 1 107 ? 15.654 0.694 -0.145 1.00 88.06 107 ASP A CA 1
ATOM 845 C C . ASP A 1 107 ? 17.076 1.282 -0.237 1.00 88.06 107 ASP A C 1
ATOM 847 O O . ASP A 1 107 ? 17.265 2.485 -0.403 1.00 88.06 107 ASP A O 1
ATOM 851 N N . GLU A 1 108 ? 18.098 0.425 -0.139 1.00 85.69 108 GLU A N 1
ATOM 852 C CA . GLU A 1 108 ? 19.512 0.836 -0.207 1.00 85.69 108 GLU A CA 1
ATOM 853 C C . GLU A 1 108 ? 19.909 1.476 -1.550 1.00 85.69 108 GLU A C 1
ATOM 855 O O . GLU A 1 108 ? 20.923 2.167 -1.634 1.00 85.69 108 GLU A O 1
ATOM 860 N N . GLY A 1 109 ? 19.131 1.240 -2.610 1.00 85.19 109 GLY A N 1
ATOM 861 C CA . GLY A 1 109 ? 19.320 1.828 -3.932 1.00 85.19 109 GLY A CA 1
ATOM 862 C C . GLY A 1 109 ? 18.591 3.158 -4.123 1.00 85.19 109 GLY A C 1
ATOM 863 O O . GLY A 1 109 ? 18.522 3.630 -5.260 1.00 85.19 109 GLY A O 1
ATOM 864 N N . GLU A 1 110 ? 18.041 3.744 -3.052 1.00 88.06 110 GLU A N 1
ATOM 865 C CA . GLU A 1 110 ? 17.217 4.960 -3.072 1.00 88.06 110 GLU A CA 1
ATOM 866 C C . GLU A 1 110 ? 15.925 4.796 -3.898 1.00 88.06 110 GLU A C 1
ATOM 868 O O . GLU A 1 110 ? 15.352 5.764 -4.411 1.00 88.06 110 GLU A O 1
ATOM 873 N N . LEU A 1 111 ? 15.457 3.554 -4.059 1.00 90.75 111 LEU A N 1
ATOM 874 C CA . LEU A 1 111 ? 14.218 3.230 -4.750 1.00 90.75 111 LEU A CA 1
ATOM 875 C C . LEU A 1 111 ? 13.128 2.872 -3.745 1.00 90.75 111 LEU A C 1
ATOM 877 O O . LEU A 1 111 ? 13.325 2.122 -2.793 1.00 90.75 111 LEU A O 1
ATOM 881 N N . GLU A 1 112 ? 11.924 3.368 -4.003 1.00 94.00 112 GLU A N 1
ATOM 882 C CA . GLU A 1 112 ? 10.768 3.057 -3.169 1.00 94.00 112 GLU A CA 1
ATOM 883 C C . GLU A 1 112 ? 10.245 1.649 -3.462 1.00 94.00 112 GLU A C 1
ATOM 885 O O . GLU A 1 112 ? 10.004 1.266 -4.613 1.00 94.00 112 GLU A O 1
ATOM 890 N N . ASN A 1 113 ? 10.018 0.884 -2.404 1.00 96.19 113 ASN A N 1
ATOM 891 C CA . ASN A 1 113 ? 9.199 -0.315 -2.425 1.00 96.19 113 ASN A CA 1
ATOM 892 C C . ASN A 1 113 ? 7.794 0.038 -1.931 1.00 96.19 113 ASN A C 1
ATOM 894 O O . ASN A 1 113 ? 7.643 0.813 -0.989 1.00 96.19 113 ASN A O 1
ATOM 898 N N . TYR A 1 114 ? 6.769 -0.541 -2.554 1.00 97.69 114 TYR A N 1
ATOM 899 C CA . TYR A 1 114 ? 5.377 -0.333 -2.172 1.00 97.69 114 TYR A CA 1
ATOM 900 C C . TYR A 1 114 ? 4.676 -1.669 -1.950 1.00 97.69 114 TYR A C 1
ATOM 902 O O . TYR A 1 114 ? 4.852 -2.609 -2.728 1.00 97.69 114 TYR A O 1
ATOM 910 N N . SER A 1 115 ? 3.785 -1.727 -0.967 1.00 98.12 115 SER A N 1
ATOM 911 C CA . SER A 1 115 ? 2.872 -2.854 -0.782 1.00 98.12 115 SER A CA 1
ATOM 912 C C . SER A 1 115 ? 1.456 -2.371 -0.478 1.00 98.12 115 SER A C 1
ATOM 914 O O . SER A 1 115 ? 1.224 -1.475 0.338 1.00 98.12 115 SER A O 1
ATOM 916 N N . LEU A 1 116 ? 0.473 -2.963 -1.154 1.00 98.31 116 LEU A N 1
ATOM 917 C CA . LEU A 1 116 ? -0.936 -2.742 -0.841 1.00 98.31 116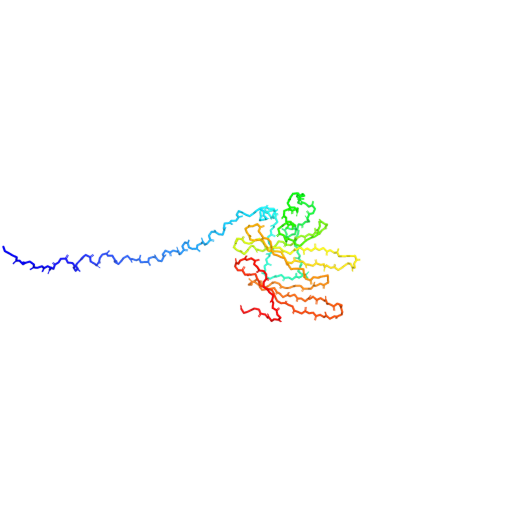 LEU A CA 1
ATOM 918 C C . LEU A 1 116 ? -1.336 -3.640 0.314 1.00 98.31 116 LEU A C 1
ATOM 920 O O . LEU A 1 116 ? -1.175 -4.852 0.223 1.00 98.31 116 LEU A O 1
ATOM 924 N N . ASN A 1 117 ? -1.923 -3.045 1.346 1.00 97.94 117 ASN A N 1
ATOM 925 C CA . ASN A 1 117 ? -2.425 -3.736 2.519 1.00 97.94 117 ASN A CA 1
ATOM 926 C C . ASN A 1 117 ? -3.928 -3.493 2.664 1.00 97.94 117 ASN A C 1
ATOM 928 O O . ASN A 1 117 ? -4.387 -2.348 2.643 1.00 97.94 117 ASN A O 1
ATOM 932 N N . VAL A 1 118 ? -4.690 -4.573 2.831 1.00 96.19 118 VAL A N 1
ATOM 933 C CA . VAL A 1 118 ? -6.141 -4.556 3.039 1.00 96.19 118 VAL A CA 1
ATOM 934 C C . VAL A 1 118 ? -6.462 -5.375 4.276 1.00 96.19 118 VAL A C 1
ATOM 936 O O . VAL A 1 118 ? -6.125 -6.550 4.330 1.00 96.19 118 VAL A O 1
ATOM 939 N N . PHE A 1 119 ? -7.151 -4.781 5.245 1.00 93.94 119 PHE A N 1
ATOM 940 C CA . PHE A 1 119 ? -7.604 -5.464 6.454 1.00 93.94 119 PHE A CA 1
ATOM 941 C C . PHE A 1 119 ? -9.125 -5.426 6.562 1.00 93.94 119 PHE A C 1
ATOM 943 O O . PHE A 1 119 ? -9.707 -4.343 6.636 1.00 93.94 119 PHE A O 1
ATOM 950 N N . LYS A 1 120 ? -9.761 -6.598 6.637 1.00 91.12 120 LYS A N 1
ATOM 951 C CA . LYS A 1 120 ? -11.200 -6.775 6.891 1.00 91.12 120 LYS A CA 1
ATOM 952 C C . LYS A 1 120 ? -11.369 -7.588 8.171 1.00 91.12 120 LYS A C 1
ATOM 954 O O . LYS A 1 120 ? -10.799 -8.668 8.288 1.00 91.12 120 LYS A O 1
ATOM 959 N N . ASP A 1 121 ? -12.112 -7.054 9.139 1.00 83.50 121 ASP A N 1
ATOM 960 C CA . ASP A 1 121 ? -12.434 -7.742 10.402 1.00 83.50 121 ASP A CA 1
ATOM 961 C C . ASP A 1 121 ? -11.194 -8.336 11.115 1.00 83.50 121 ASP A C 1
ATOM 963 O O . ASP A 1 121 ? -11.212 -9.436 11.663 1.00 83.50 121 ASP A O 1
ATOM 967 N N . GLY A 1 122 ? -10.073 -7.604 11.068 1.00 78.00 122 GLY A N 1
ATOM 968 C CA . GLY A 1 122 ? -8.795 -7.993 11.671 1.00 78.00 122 GLY A CA 1
ATOM 969 C C . GLY A 1 122 ? -7.913 -8.929 10.836 1.00 78.00 122 GLY A C 1
ATOM 970 O O . GLY A 1 122 ? -6.743 -9.062 11.174 1.00 78.00 122 GLY A O 1
ATOM 971 N N . LYS A 1 123 ? -8.412 -9.517 9.741 1.00 88.62 123 LYS A N 1
ATOM 972 C CA . LYS A 1 123 ? -7.618 -10.338 8.810 1.00 88.62 123 LYS A CA 1
ATOM 973 C C . LYS A 1 123 ? -7.055 -9.481 7.682 1.00 88.62 123 LYS A C 1
ATOM 975 O O . LYS A 1 123 ? -7.796 -8.703 7.079 1.00 88.62 123 LYS A O 1
ATOM 980 N N . GLY A 1 124 ? -5.763 -9.623 7.404 1.00 92.69 124 GLY A N 1
ATOM 981 C CA . GLY A 1 124 ? -5.075 -8.889 6.350 1.00 92.69 124 GLY A CA 1
ATOM 982 C C . GLY A 1 124 ? -4.832 -9.717 5.093 1.00 92.69 124 GLY A C 1
ATOM 983 O O . GLY A 1 124 ? -4.623 -10.929 5.135 1.00 92.69 124 GLY A O 1
ATOM 984 N N . HIS A 1 125 ? -4.834 -9.021 3.965 1.00 96.06 125 HIS A N 1
ATOM 985 C CA . HIS A 1 125 ? -4.274 -9.459 2.699 1.00 96.06 125 HIS A CA 1
ATOM 986 C C . HIS A 1 125 ? -3.328 -8.374 2.207 1.00 96.06 125 HIS A C 1
ATOM 988 O O . HIS A 1 125 ? -3.654 -7.184 2.258 1.00 96.06 125 HIS A O 1
ATOM 994 N N . SER A 1 126 ? -2.175 -8.785 1.697 1.00 97.38 126 SER A N 1
ATOM 995 C CA . SER A 1 126 ? -1.178 -7.865 1.177 1.00 97.38 126 SER A CA 1
ATOM 996 C C . SER A 1 126 ? -0.630 -8.319 -0.169 1.00 97.38 126 SER A C 1
ATOM 998 O O . SER A 1 126 ? -0.636 -9.504 -0.510 1.00 97.38 126 SER A O 1
ATOM 1000 N N . VAL A 1 127 ? -0.195 -7.349 -0.970 1.00 97.88 127 VAL A N 1
ATOM 1001 C CA . VAL A 1 127 ? 0.550 -7.589 -2.206 1.00 97.88 127 VAL A CA 1
ATOM 1002 C C . VAL A 1 127 ? 1.721 -6.620 -2.264 1.00 97.88 127 VAL A C 1
ATOM 1004 O O . VAL A 1 127 ? 1.516 -5.413 -2.395 1.00 97.88 127 VAL A O 1
ATOM 1007 N N . ASN A 1 128 ? 2.936 -7.164 -2.243 1.00 96.81 128 ASN A N 1
ATOM 1008 C CA . ASN A 1 128 ? 4.153 -6.415 -2.528 1.00 96.81 128 ASN A CA 1
ATOM 1009 C C . ASN A 1 128 ? 4.244 -6.108 -4.031 1.00 96.81 128 ASN A C 1
ATOM 1011 O O . ASN A 1 128 ? 4.124 -7.004 -4.875 1.00 96.81 128 ASN A O 1
ATOM 1015 N N . PHE A 1 129 ? 4.435 -4.842 -4.384 1.00 96.38 129 PHE A N 1
ATOM 1016 C CA . PHE A 1 129 ? 4.593 -4.403 -5.771 1.00 96.38 129 PHE A CA 1
ATOM 1017 C C . PHE A 1 129 ? 6.042 -4.496 -6.262 1.00 96.38 129 PHE A C 1
ATOM 1019 O O . PHE A 1 129 ? 6.272 -4.477 -7.474 1.00 96.38 129 PHE A O 1
ATOM 1026 N N . GLY A 1 130 ? 6.991 -4.644 -5.339 1.00 93.12 130 GLY A N 1
ATOM 1027 C CA . GLY A 1 130 ? 8.424 -4.661 -5.581 1.00 93.12 130 GLY A CA 1
ATOM 1028 C C . GLY A 1 130 ? 9.050 -3.269 -5.528 1.00 93.12 130 GLY A C 1
ATOM 1029 O O . GLY A 1 130 ? 8.379 -2.242 -5.676 1.00 93.12 130 GLY A O 1
ATOM 1030 N N . THR A 1 131 ? 10.366 -3.254 -5.342 1.00 93.62 131 THR A N 1
ATOM 1031 C CA . THR A 1 131 ? 11.200 -2.052 -5.380 1.00 93.62 131 THR A CA 1
ATOM 1032 C C . THR A 1 131 ? 11.174 -1.415 -6.767 1.00 93.62 131 THR A C 1
ATOM 1034 O O . THR A 1 131 ? 11.198 -2.104 -7.789 1.00 93.62 131 THR A O 1
ATOM 1037 N N . GLY A 1 132 ? 11.121 -0.083 -6.804 1.00 93.94 132 GLY A N 1
ATOM 1038 C CA . GLY A 1 132 ? 11.111 0.707 -8.032 1.00 93.94 132 GLY A CA 1
ATOM 1039 C C . GLY A 1 132 ? 9.779 0.650 -8.779 1.00 93.94 132 GLY A C 1
ATOM 1040 O O . GLY A 1 132 ? 9.682 1.160 -9.894 1.00 93.94 132 GLY A O 1
ATOM 1041 N N . SER A 1 133 ? 8.753 0.021 -8.200 1.00 95.88 133 SER A N 1
ATOM 1042 C CA . SER A 1 133 ? 7.438 -0.091 -8.823 1.00 95.88 133 SER A CA 1
ATOM 1043 C C . SER A 1 133 ? 6.717 1.258 -8.907 1.00 95.88 133 SER A C 1
ATOM 1045 O O . SER A 1 133 ? 6.912 2.173 -8.109 1.00 95.88 133 SER A O 1
ATOM 1047 N N . GLU A 1 134 ? 5.843 1.384 -9.902 1.00 97.62 134 GLU A N 1
ATOM 1048 C CA . GLU A 1 134 ? 4.946 2.527 -10.056 1.00 97.62 134 GLU A CA 1
ATOM 1049 C C . GLU A 1 134 ? 3.502 2.048 -9.923 1.00 97.62 134 GLU A C 1
ATOM 1051 O O . GLU A 1 134 ? 3.129 1.028 -10.510 1.00 97.62 134 GLU A O 1
ATOM 1056 N N . PHE A 1 135 ? 2.668 2.792 -9.196 1.00 98.25 135 PHE A N 1
ATOM 1057 C CA . PHE A 1 135 ? 1.248 2.475 -9.060 1.00 98.25 135 PHE A CA 1
ATOM 1058 C C . PHE A 1 135 ? 0.355 3.669 -9.398 1.00 98.25 135 PHE A C 1
ATOM 1060 O O . PHE A 1 135 ? 0.751 4.827 -9.258 1.00 98.25 135 PHE A O 1
ATOM 1067 N N . TRP A 1 136 ? -0.881 3.367 -9.794 1.00 98.50 136 TRP A N 1
ATOM 1068 C CA . TRP A 1 136 ? -1.976 4.316 -9.992 1.00 98.50 136 TRP A CA 1
ATOM 1069 C C . TRP A 1 136 ? -3.251 3.730 -9.393 1.00 98.50 136 TRP A C 1
ATOM 1071 O O . TRP A 1 136 ? -3.580 2.580 -9.677 1.00 98.50 136 TRP A O 1
ATOM 1081 N N . ILE A 1 137 ? -3.969 4.520 -8.600 1.00 98.19 137 ILE A N 1
ATOM 1082 C CA . ILE A 1 137 ? -5.269 4.164 -8.022 1.00 98.19 137 ILE A CA 1
ATOM 1083 C C . ILE A 1 137 ? -6.291 5.172 -8.530 1.00 98.19 137 ILE A C 1
ATOM 1085 O O . ILE A 1 137 ? -6.145 6.375 -8.301 1.00 98.19 137 ILE A O 1
ATOM 1089 N N . ASP A 1 138 ? -7.305 4.694 -9.246 1.00 97.00 138 ASP A N 1
ATOM 1090 C CA . ASP A 1 138 ? -8.350 5.554 -9.796 1.00 97.00 138 ASP A CA 1
ATOM 1091 C C . ASP A 1 138 ? -9.451 5.885 -8.768 1.00 97.00 138 ASP A C 1
ATOM 1093 O O . ASP A 1 138 ? -9.456 5.401 -7.637 1.00 97.00 138 ASP A O 1
ATOM 1097 N N . LYS A 1 139 ? -10.422 6.719 -9.162 1.00 95.50 139 LYS A N 1
ATOM 1098 C CA . LYS A 1 139 ? -11.560 7.103 -8.303 1.00 95.50 139 LYS A CA 1
ATOM 1099 C C . LYS A 1 139 ? -12.481 5.934 -7.926 1.00 95.50 139 LYS A C 1
ATOM 1101 O O . LYS A 1 139 ? -13.258 6.069 -6.989 1.00 95.50 139 LYS A O 1
ATOM 1106 N N . LYS A 1 140 ? -12.432 4.827 -8.671 1.00 93.00 140 LYS A N 1
ATOM 1107 C CA . LYS A 1 140 ? -13.207 3.601 -8.445 1.00 93.00 140 LYS A CA 1
ATOM 1108 C C . LYS A 1 140 ? -12.389 2.531 -7.714 1.00 93.00 140 LYS A C 1
ATOM 1110 O O . LYS A 1 140 ? -12.833 1.389 -7.642 1.00 93.00 140 LYS A O 1
ATOM 1115 N N . TYR A 1 141 ? -11.220 2.882 -7.173 1.00 94.62 141 TYR A N 1
ATOM 1116 C CA . TYR A 1 141 ? -10.325 1.949 -6.496 1.00 94.62 141 TYR A CA 1
ATOM 1117 C C . TYR A 1 141 ? -9.724 0.848 -7.381 1.00 94.62 141 TYR A C 1
ATOM 1119 O O . TYR A 1 141 ? -9.211 -0.147 -6.866 1.00 94.62 141 TYR A O 1
ATOM 1127 N N . ASN A 1 142 ? -9.715 1.020 -8.705 1.00 96.12 142 ASN A N 1
ATOM 1128 C CA . ASN A 1 142 ? -8.928 0.143 -9.563 1.00 96.12 142 ASN A CA 1
ATOM 1129 C C . ASN A 1 142 ? -7.458 0.530 -9.460 1.00 96.12 142 ASN A C 1
ATOM 1131 O O . ASN A 1 142 ? -7.093 1.702 -9.596 1.00 96.12 142 ASN A O 1
ATOM 1135 N N . ILE A 1 143 ? -6.612 -0.471 -9.247 1.00 98.31 143 ILE A N 1
ATOM 1136 C CA . ILE A 1 143 ? -5.189 -0.277 -9.008 1.00 98.31 143 ILE A CA 1
ATOM 1137 C C . ILE A 1 143 ? -4.433 -0.835 -10.206 1.00 98.31 143 ILE A C 1
ATOM 1139 O O . ILE A 1 143 ? -4.561 -2.007 -10.546 1.00 98.31 143 ILE A O 1
ATOM 1143 N N . LYS A 1 144 ? -3.621 -0.008 -10.850 1.00 98.50 144 LYS A N 1
ATOM 1144 C CA . LYS A 1 144 ? -2.669 -0.427 -11.879 1.00 98.50 144 LYS A CA 1
ATOM 1145 C C . LYS A 1 144 ? -1.273 -0.350 -11.289 1.00 98.50 144 LYS A C 1
ATOM 1147 O O . LYS A 1 144 ? -0.926 0.664 -10.695 1.00 98.50 144 LYS A O 1
ATOM 1152 N N . VAL A 1 145 ? -0.465 -1.381 -11.499 1.00 98.50 145 VAL A N 1
ATOM 1153 C CA . VAL A 1 145 ? 0.924 -1.428 -11.036 1.00 98.50 145 VAL A CA 1
ATOM 1154 C C . VAL A 1 145 ? 1.827 -1.822 -12.186 1.00 98.50 145 VAL A C 1
ATOM 1156 O O . VAL A 1 145 ? 1.571 -2.810 -12.877 1.00 98.50 145 VAL A O 1
ATOM 1159 N N . LYS A 1 146 ? 2.898 -1.059 -12.365 1.00 97.94 146 LYS A N 1
ATOM 1160 C CA . LYS A 1 146 ? 4.051 -1.418 -13.179 1.00 97.94 146 LYS A CA 1
ATOM 1161 C C . LYS A 1 146 ? 5.163 -1.854 -12.225 1.00 97.94 146 LYS A C 1
ATOM 1163 O O . LYS A 1 146 ? 5.708 -1.027 -11.503 1.00 97.94 146 LYS A O 1
ATOM 1168 N N . SER A 1 147 ? 5.463 -3.145 -12.211 1.00 95.38 147 SER A N 1
ATOM 1169 C CA . SER A 1 147 ? 6.553 -3.740 -11.433 1.00 95.38 147 SER A CA 1
ATOM 1170 C C . SER A 1 147 ? 7.689 -4.172 -12.361 1.00 95.38 147 SER A C 1
ATOM 1172 O O . SER A 1 147 ? 7.500 -4.241 -13.580 1.00 95.38 147 SER A O 1
ATOM 1174 N N . TYR A 1 148 ? 8.843 -4.510 -11.793 1.00 90.50 148 TYR A N 1
ATOM 1175 C CA . TYR A 1 148 ? 10.016 -4.943 -12.549 1.00 90.50 148 TYR A CA 1
ATOM 1176 C C . TYR A 1 148 ? 10.462 -6.334 -12.099 1.00 90.50 148 TYR A C 1
ATOM 1178 O O . TYR A 1 148 ? 10.442 -6.645 -10.912 1.00 90.50 148 TYR A O 1
ATOM 1186 N N . ASP A 1 149 ? 10.827 -7.167 -13.068 1.00 83.00 149 ASP A N 1
ATOM 1187 C CA . ASP A 1 149 ? 11.479 -8.461 -12.871 1.00 83.00 149 ASP A CA 1
ATOM 1188 C C . ASP A 1 149 ? 12.805 -8.417 -13.642 1.00 83.00 149 ASP A C 1
ATOM 1190 O O . ASP A 1 149 ? 12.850 -8.528 -14.874 1.00 83.00 149 ASP A O 1
ATOM 1194 N N . GLY A 1 150 ? 13.874 -8.052 -12.932 1.00 82.69 150 GLY A N 1
ATOM 1195 C CA . GLY A 1 150 ? 15.118 -7.602 -13.550 1.00 82.69 150 GLY A CA 1
ATOM 1196 C C . GLY A 1 150 ? 14.882 -6.390 -14.462 1.00 82.69 150 GLY A C 1
ATOM 1197 O O . GLY A 1 150 ? 14.418 -5.342 -14.022 1.00 82.69 150 GLY A O 1
ATOM 1198 N N . LYS A 1 151 ? 15.193 -6.528 -15.758 1.00 81.38 151 LYS A N 1
ATOM 1199 C CA . LYS A 1 151 ? 15.010 -5.456 -16.760 1.00 81.38 151 LYS A CA 1
ATOM 1200 C C . LYS A 1 151 ? 13.606 -5.419 -17.377 1.00 81.38 151 LYS A C 1
ATOM 1202 O O . LYS A 1 151 ? 13.308 -4.509 -18.148 1.00 81.38 151 LYS A O 1
ATOM 1207 N N . LEU A 1 152 ? 12.757 -6.407 -17.094 1.00 87.75 152 LEU A N 1
ATOM 1208 C CA . LEU A 1 152 ? 11.453 -6.541 -17.738 1.00 87.75 152 LEU A CA 1
ATOM 1209 C C . LEU A 1 152 ? 10.368 -5.855 -16.911 1.00 87.75 152 LEU A C 1
ATOM 1211 O O . LEU A 1 152 ? 10.123 -6.207 -15.758 1.00 87.75 152 LEU A O 1
ATOM 1215 N N . ALA A 1 153 ? 9.680 -4.893 -17.525 1.00 92.94 153 ALA A N 1
ATOM 1216 C CA . ALA A 1 153 ? 8.509 -4.268 -16.926 1.00 92.94 153 ALA A CA 1
ATOM 1217 C C . ALA A 1 153 ? 7.278 -5.173 -17.082 1.00 92.94 153 ALA A C 1
ATOM 1219 O O . ALA A 1 153 ? 6.979 -5.666 -18.171 1.00 92.94 153 ALA A O 1
ATOM 1220 N N . LYS A 1 154 ? 6.518 -5.332 -15.999 1.00 95.31 154 LYS A N 1
ATOM 1221 C CA . LYS A 1 154 ? 5.264 -6.086 -15.959 1.00 95.31 154 LYS A CA 1
ATOM 1222 C C . LYS A 1 154 ? 4.142 -5.192 -15.464 1.00 95.31 154 LYS A C 1
ATOM 1224 O O . LYS A 1 154 ? 4.282 -4.524 -14.445 1.00 95.31 154 LYS A O 1
ATOM 1229 N N . ILE A 1 155 ? 3.009 -5.219 -16.157 1.00 97.56 155 ILE A N 1
ATOM 1230 C CA . ILE A 1 155 ? 1.800 -4.521 -15.721 1.00 97.56 155 ILE A CA 1
ATOM 1231 C C . ILE A 1 155 ? 0.839 -5.542 -15.123 1.00 97.56 155 ILE A C 1
ATOM 1233 O O . ILE A 1 155 ? 0.511 -6.542 -15.759 1.00 97.56 155 ILE A O 1
ATOM 1237 N N . ASN A 1 156 ? 0.396 -5.283 -13.898 1.00 97.81 156 ASN A N 1
ATOM 1238 C CA . ASN A 1 156 ? -0.707 -6.000 -13.275 1.00 97.81 156 ASN A CA 1
ATOM 1239 C C . ASN A 1 156 ? -1.770 -5.000 -12.826 1.00 97.81 156 ASN A C 1
ATOM 1241 O O . ASN A 1 156 ? -1.478 -3.841 -12.523 1.00 97.81 156 ASN A O 1
ATOM 1245 N N . TYR A 1 157 ? -2.998 -5.481 -12.759 1.00 98.38 157 TYR A N 1
ATOM 1246 C CA . TYR A 1 157 ? -4.142 -4.753 -12.248 1.00 98.38 157 TYR A CA 1
ATOM 1247 C C . TYR A 1 157 ? -4.625 -5.450 -10.987 1.00 98.38 157 TYR A C 1
ATOM 1249 O O . TYR A 1 157 ? -4.644 -6.683 -10.934 1.00 98.38 157 TYR A O 1
ATOM 1257 N N . TYR A 1 158 ? -5.028 -4.669 -9.993 1.00 98.12 158 TYR A N 1
ATOM 1258 C CA . TYR A 1 158 ? -5.582 -5.161 -8.745 1.00 98.12 158 TYR A CA 1
ATOM 1259 C C . TYR A 1 158 ? -6.932 -4.515 -8.449 1.00 98.12 158 TYR A C 1
ATOM 1261 O O . TYR A 1 158 ? -7.166 -3.348 -8.774 1.00 98.12 158 TYR A O 1
ATOM 1269 N N . LYS A 1 159 ? -7.811 -5.294 -7.822 1.00 96.38 159 LYS A N 1
ATOM 1270 C CA . LYS A 1 159 ? -9.108 -4.853 -7.304 1.00 96.38 159 LYS A CA 1
ATOM 1271 C C . LYS A 1 159 ? -9.348 -5.528 -5.962 1.00 96.38 159 LYS A C 1
ATOM 1273 O O . LYS A 1 159 ? -8.986 -6.690 -5.775 1.00 96.38 159 LYS A O 1
ATOM 1278 N N . ILE A 1 160 ? -9.939 -4.795 -5.031 1.00 95.56 160 ILE A N 1
ATOM 1279 C CA . ILE A 1 160 ? -10.280 -5.307 -3.705 1.00 95.56 160 ILE A CA 1
ATOM 1280 C C . ILE A 1 160 ? -11.706 -5.850 -3.784 1.00 95.56 160 ILE A C 1
ATOM 1282 O O . ILE A 1 160 ? -12.617 -5.131 -4.186 1.00 95.56 160 ILE A O 1
ATOM 1286 N N . SER A 1 161 ? -11.881 -7.129 -3.463 1.00 92.88 161 SER A N 1
ATOM 1287 C CA . SER A 1 161 ? -13.202 -7.769 -3.382 1.00 92.88 161 SER A CA 1
ATOM 1288 C C . SER A 1 161 ? -13.947 -7.363 -2.108 1.00 92.88 161 SER A C 1
ATOM 1290 O O . SER A 1 161 ? -13.342 -6.865 -1.154 1.00 92.88 161 SER A O 1
ATOM 1292 N N . ASP A 1 162 ? -15.245 -7.655 -2.042 1.00 89.56 162 ASP A N 1
ATOM 1293 C CA . ASP A 1 162 ? -16.070 -7.392 -0.857 1.00 89.56 162 ASP A CA 1
ATOM 1294 C C . ASP A 1 162 ? -15.596 -8.159 0.388 1.00 89.56 162 ASP A C 1
ATOM 1296 O O . ASP A 1 162 ? -15.781 -7.690 1.516 1.00 89.56 162 ASP A O 1
ATOM 1300 N N . ASP A 1 163 ? -14.883 -9.270 0.196 1.00 89.75 163 ASP A N 1
ATOM 1301 C CA . ASP A 1 163 ? -14.259 -10.069 1.254 1.00 89.75 163 ASP A CA 1
ATOM 1302 C C . ASP A 1 163 ? -12.882 -9.580 1.698 1.00 89.75 163 ASP A C 1
ATOM 1304 O O . ASP A 1 163 ? -12.281 -10.152 2.599 1.00 89.75 163 ASP A O 1
ATOM 1308 N N . GLY A 1 164 ? -12.399 -8.471 1.134 1.00 90.81 164 GLY A N 1
ATOM 1309 C CA . GLY A 1 164 ? -11.093 -7.910 1.482 1.00 90.81 164 GLY A CA 1
ATOM 1310 C C . GLY A 1 164 ? -9.922 -8.638 0.819 1.00 90.81 164 GLY A C 1
ATOM 1311 O O . GLY A 1 164 ? -8.774 -8.265 1.040 1.00 90.81 164 GLY A O 1
ATOM 1312 N N . ILE A 1 165 ? -10.195 -9.625 -0.039 1.00 93.94 165 ILE A N 1
ATOM 1313 C CA . ILE A 1 165 ? -9.181 -10.300 -0.852 1.00 93.94 165 ILE A CA 1
ATOM 1314 C C . ILE A 1 165 ? -8.747 -9.370 -1.987 1.00 93.94 165 ILE A C 1
ATOM 1316 O O . ILE A 1 165 ? -9.588 -8.747 -2.649 1.00 93.94 165 ILE A O 1
ATOM 1320 N N . ILE A 1 166 ? -7.439 -9.322 -2.241 1.00 97.00 166 ILE A N 1
ATOM 1321 C CA . ILE A 1 166 ? -6.840 -8.590 -3.359 1.00 97.00 166 ILE A CA 1
ATOM 1322 C C . ILE A 1 166 ? -6.815 -9.502 -4.591 1.00 97.00 166 ILE A C 1
ATOM 1324 O O . ILE A 1 166 ? -6.055 -10.466 -4.660 1.00 97.00 166 ILE A O 1
ATOM 1328 N N . MET A 1 167 ? -7.641 -9.188 -5.585 1.00 97.06 167 MET A N 1
ATOM 1329 C CA . MET A 1 167 ? -7.668 -9.894 -6.866 1.00 97.06 167 MET A CA 1
ATOM 1330 C C . MET A 1 167 ? -6.611 -9.319 -7.804 1.00 97.06 167 MET A C 1
ATOM 1332 O O . MET A 1 167 ? -6.444 -8.103 -7.868 1.00 97.06 167 MET A O 1
ATOM 1336 N N . LYS A 1 168 ? -5.937 -10.180 -8.571 1.00 97.12 168 LYS A N 1
ATOM 1337 C CA . LYS A 1 168 ? -4.900 -9.806 -9.543 1.00 97.12 168 LYS A CA 1
ATOM 1338 C C . LYS A 1 168 ? -5.315 -10.190 -10.960 1.00 97.12 168 LYS A C 1
ATOM 1340 O O . LYS A 1 168 ? -5.780 -11.302 -11.186 1.00 97.12 168 LYS A O 1
ATOM 1345 N N . SER A 1 169 ? -5.069 -9.305 -11.921 1.00 97.06 169 SER A N 1
ATOM 1346 C CA . SER A 1 169 ? -5.310 -9.538 -13.347 1.00 97.06 169 SER A CA 1
ATOM 1347 C C . SER A 1 169 ? -4.170 -8.987 -14.210 1.00 97.06 169 SER A C 1
ATOM 1349 O O . SER A 1 169 ? -3.455 -8.066 -13.814 1.00 97.06 169 SER A O 1
ATOM 1351 N N . LYS A 1 170 ? -4.003 -9.549 -15.413 1.00 96.06 170 LYS A N 1
ATOM 1352 C CA . LYS A 1 170 ? -3.126 -8.994 -16.464 1.00 96.06 170 LYS A CA 1
ATOM 1353 C C . LYS A 1 170 ? -3.825 -7.915 -17.305 1.00 96.06 170 LYS A C 1
ATOM 1355 O O . LYS A 1 170 ? -3.159 -7.212 -18.058 1.00 96.06 170 LYS A O 1
ATOM 1360 N N . SER A 1 171 ? -5.138 -7.768 -17.150 1.00 95.62 171 SER A N 1
ATOM 1361 C CA . SER A 1 171 ? -5.980 -6.799 -17.859 1.00 95.62 171 SER A CA 1
ATOM 1362 C C . SER A 1 171 ? -6.788 -5.956 -16.863 1.00 95.62 171 SER A C 1
ATOM 1364 O O . SER A 1 171 ? -7.043 -6.435 -15.754 1.00 95.62 171 SER A O 1
ATOM 1366 N N . PRO A 1 172 ? -7.199 -4.725 -17.224 1.00 94.00 172 PRO A N 1
ATOM 1367 C CA . PRO A 1 172 ? -8.046 -3.902 -16.365 1.00 94.00 172 PRO A CA 1
ATOM 1368 C C . PRO A 1 172 ? -9.320 -4.635 -15.933 1.00 94.00 172 PRO A C 1
ATOM 1370 O O . PRO A 1 172 ? -9.872 -5.430 -16.693 1.00 94.00 172 PRO A O 1
ATOM 1373 N N . PHE A 1 173 ? -9.789 -4.349 -14.720 1.00 88.00 173 PHE A N 1
ATOM 1374 C CA . PHE A 1 173 ? -11.115 -4.773 -14.282 1.00 88.00 173 PHE A CA 1
ATOM 1375 C C . PHE A 1 173 ? -12.171 -3.841 -14.884 1.00 88.00 173 PHE A C 1
ATOM 1377 O O . PHE A 1 173 ? -11.950 -2.629 -14.946 1.00 88.00 173 PHE A O 1
ATOM 1384 N N . ASN A 1 174 ? -13.297 -4.417 -15.311 1.00 77.88 174 ASN A N 1
ATOM 1385 C CA . ASN A 1 174 ? -14.471 -3.666 -15.762 1.00 77.88 174 ASN A CA 1
ATOM 1386 C C . ASN A 1 174 ? -15.252 -3.075 -14.575 1.00 77.88 174 ASN A C 1
ATOM 1388 O O . ASN A 1 174 ? -15.238 -3.685 -13.470 1.00 77.88 174 ASN A O 1
#

Foldseek 3Di:
DDDDDDDDPDPVPPPPPPPCPPPPPPPPVQLPQPEPLSVQCVQADADADWDKPPDDDDPSQKDQLCVGDPVVVVLCVVQAHDEDNRWMWGFHDDDRQKGWIWIWDQDPVRWIWIKIWIDHNSHIDMDTLDTNKMWTQHNQRKIWIFHDDDPDTAIKIWDQDPVRYIDIDSDTDD

Organism: NCBI:txid1217656